Protein AF-A0A117Q278-F1 (afdb_monomer_lite)

Sequence (94 aa):
MGIPQEDRLDYMCRQDMNAIENAVSEIRTAMKNVDKMMPKAWIGKNADNWRTDHEGRMRQLKTLFDSFQAEENRLVEKARQDQAKMDRKAHKGD

Secondary structure (DSSP, 8-state):
-PPPGGGHHHHHHHHHHHHHHHHHHHHHHHHHHHHHHS-TT--SHHHHHHHHHHHHHHHHHHHHHHHHHHHHHHHHHHHHHHHHHHHHHHTT--

Organism: NCBI:txid67386

Radius of gyration: 21.69 Å; chains: 1; bounding box: 49×22×64 Å

pLDDT: mean 80.91, std 10.82, range [43.56, 93.19]

Foldseek 3Di:
DDDPPLCVLLVVLVVVLVVVVVVLVVVVVVLVVVVVPDDPPPDDDVSVVVVVVSVVVVVVSVVVSVVSVVVSVVSSVVSNVVSVVVVVVVVVVD

Structure (mmCIF, N/CA/C/O backbone):
data_AF-A0A117Q278-F1
#
_entry.id   AF-A0A117Q278-F1
#
loop_
_atom_site.group_PDB
_atom_site.id
_atom_site.type_symbol
_atom_site.label_atom_id
_atom_site.label_alt_id
_atom_site.label_comp_id
_atom_site.label_asym_id
_atom_site.label_entity_id
_atom_site.label_seq_id
_atom_site.pdbx_PDB_ins_code
_atom_site.Cartn_x
_atom_site.Cartn_y
_atom_site.Cartn_z
_atom_site.occupancy
_atom_site.B_iso_or_equiv
_atom_site.auth_seq_id
_atom_site.auth_comp_id
_atom_site.auth_asym_id
_atom_site.auth_atom_id
_atom_site.pdbx_PDB_model_num
ATOM 1 N N . MET A 1 1 ? 3.533 -16.045 -29.466 1.00 43.56 1 MET A N 1
ATOM 2 C CA . MET A 1 1 ? 4.338 -14.964 -30.073 1.00 43.56 1 MET A CA 1
ATOM 3 C C . MET A 1 1 ? 5.239 -14.416 -28.982 1.00 43.56 1 MET A C 1
ATOM 5 O O . MET A 1 1 ? 4.723 -14.113 -27.915 1.00 43.56 1 MET A O 1
ATOM 9 N N . GLY A 1 2 ? 6.558 -14.451 -29.183 1.00 52.22 2 GLY A N 1
ATOM 10 C CA . GLY A 1 2 ? 7.540 -14.016 -28.182 1.00 52.22 2 GLY A CA 1
ATOM 11 C C . GLY A 1 2 ? 7.632 -12.493 -28.114 1.00 52.22 2 GLY A C 1
ATOM 12 O O . GLY A 1 2 ? 7.383 -11.823 -29.113 1.00 52.22 2 GLY A O 1
ATOM 13 N N . ILE A 1 3 ? 7.963 -11.966 -26.937 1.00 56.41 3 ILE A N 1
ATOM 14 C CA . ILE A 1 3 ? 8.183 -10.532 -26.720 1.00 56.41 3 ILE A CA 1
ATOM 15 C C . ILE A 1 3 ? 9.395 -10.106 -27.567 1.00 56.41 3 ILE A C 1
ATOM 17 O O . ILE A 1 3 ? 10.432 -10.778 -27.480 1.00 56.41 3 ILE A O 1
ATOM 21 N N . PRO A 1 4 ? 9.287 -9.046 -28.388 1.00 60.34 4 PRO A N 1
ATOM 22 C CA . PRO A 1 4 ? 10.424 -8.486 -29.110 1.00 60.34 4 PRO A CA 1
ATOM 23 C C . PRO A 1 4 ? 11.582 -8.191 -28.150 1.00 60.34 4 PRO A C 1
ATOM 25 O O . PRO A 1 4 ? 11.364 -7.744 -27.025 1.00 60.34 4 PRO A O 1
ATOM 28 N N . GLN A 1 5 ? 12.822 -8.457 -28.569 1.00 60.22 5 GLN A N 1
ATOM 29 C CA . GLN A 1 5 ? 14.000 -8.279 -27.706 1.00 60.22 5 GLN A CA 1
ATOM 30 C C . GLN A 1 5 ? 14.131 -6.830 -27.198 1.00 60.22 5 GLN A C 1
ATOM 32 O O . GLN A 1 5 ? 14.553 -6.625 -26.063 1.00 60.22 5 GLN A O 1
ATOM 37 N N . GLU A 1 6 ? 13.675 -5.877 -28.014 1.00 56.56 6 GLU A N 1
ATOM 38 C CA . GLU A 1 6 ? 13.623 -4.431 -27.765 1.00 56.56 6 GLU A CA 1
ATOM 39 C C . GLU A 1 6 ? 12.678 -4.032 -26.614 1.00 56.56 6 GLU A C 1
ATOM 41 O O . GLU A 1 6 ? 12.879 -2.997 -25.992 1.00 56.56 6 GLU A O 1
ATOM 46 N N . ASP A 1 7 ? 11.703 -4.871 -26.249 1.00 64.88 7 ASP A N 1
ATOM 47 C CA . ASP A 1 7 ? 10.727 -4.568 -25.187 1.00 64.88 7 ASP A CA 1
ATOM 48 C C . ASP A 1 7 ? 10.891 -5.460 -23.951 1.00 64.88 7 ASP A C 1
ATOM 50 O O . ASP A 1 7 ? 10.126 -5.377 -22.986 1.00 64.88 7 ASP A O 1
ATOM 54 N N . ARG A 1 8 ? 11.888 -6.352 -23.949 1.00 73.50 8 ARG A N 1
ATOM 55 C CA . ARG A 1 8 ? 11.988 -7.412 -22.941 1.00 73.50 8 ARG A CA 1
ATOM 56 C C . ARG A 1 8 ? 12.205 -6.870 -21.525 1.00 73.50 8 ARG A C 1
ATOM 58 O O . ARG A 1 8 ? 11.611 -7.401 -20.588 1.00 73.50 8 ARG A O 1
ATOM 65 N N . LEU A 1 9 ? 13.031 -5.834 -21.359 1.00 72.44 9 LEU A N 1
ATOM 66 C CA . LEU A 1 9 ? 13.299 -5.230 -20.045 1.00 72.44 9 LEU A CA 1
ATOM 67 C C . LEU A 1 9 ? 12.105 -4.417 -19.519 1.00 72.44 9 LEU A C 1
ATOM 69 O O . LEU A 1 9 ? 11.793 -4.512 -18.333 1.00 72.44 9 LEU A O 1
ATOM 73 N N . ASP A 1 10 ? 11.409 -3.677 -20.389 1.00 74.81 10 ASP A N 1
ATOM 74 C CA . ASP A 1 10 ? 10.165 -2.964 -20.045 1.00 74.81 10 ASP A CA 1
ATOM 75 C C . ASP A 1 10 ? 9.080 -3.965 -19.616 1.00 74.81 10 ASP A C 1
ATOM 77 O O . ASP A 1 10 ? 8.488 -3.816 -18.547 1.00 74.81 10 ASP A O 1
ATOM 81 N N . TYR A 1 11 ? 8.901 -5.047 -20.381 1.00 77.88 11 TYR A N 1
ATOM 82 C CA . TYR A 1 11 ? 7.939 -6.103 -20.070 1.00 77.88 11 TYR A CA 1
ATOM 83 C C . TYR A 1 11 ? 8.221 -6.785 -18.725 1.00 77.88 11 TYR A C 1
ATOM 85 O O . TYR A 1 11 ? 7.309 -6.935 -17.912 1.00 77.88 11 TYR A O 1
ATOM 93 N N . MET A 1 12 ? 9.471 -7.192 -18.467 1.00 77.62 12 MET A N 1
ATOM 94 C CA . MET A 1 12 ? 9.835 -7.833 -17.196 1.00 77.62 12 MET A CA 1
ATOM 95 C C . MET A 1 12 ? 9.629 -6.881 -16.014 1.00 77.62 12 MET A C 1
ATOM 97 O O . MET A 1 12 ? 9.065 -7.285 -15.002 1.00 77.62 12 MET A O 1
ATOM 101 N N . CYS A 1 13 ? 9.993 -5.604 -16.171 1.00 78.19 13 CYS A N 1
ATOM 102 C CA . CYS A 1 13 ? 9.771 -4.594 -15.142 1.00 78.19 13 CYS A CA 1
ATOM 103 C C . CYS A 1 13 ? 8.275 -4.424 -14.828 1.00 78.19 13 CYS A C 1
ATOM 105 O O . CYS A 1 13 ? 7.890 -4.471 -13.663 1.00 78.19 13 CYS A O 1
ATOM 107 N N . ARG A 1 14 ? 7.412 -4.330 -15.848 1.00 78.50 14 ARG A N 1
ATOM 108 C CA . ARG A 1 14 ? 5.950 -4.274 -15.661 1.00 78.50 14 ARG A CA 1
ATOM 109 C C . ARG A 1 14 ? 5.389 -5.528 -14.996 1.00 78.50 14 ARG A C 1
ATOM 111 O O . ARG A 1 14 ? 4.459 -5.437 -14.201 1.00 78.50 14 ARG A O 1
ATOM 118 N N . GLN A 1 15 ? 5.926 -6.702 -15.318 1.00 84.75 15 GLN A N 1
ATOM 119 C CA . GLN A 1 15 ? 5.492 -7.954 -14.702 1.00 84.75 15 GLN A CA 1
ATOM 120 C C . GLN A 1 15 ? 5.810 -7.984 -13.200 1.00 84.75 15 GLN A C 1
ATOM 122 O O . GLN A 1 15 ? 4.936 -8.334 -12.405 1.00 84.75 15 GLN A O 1
ATOM 127 N N . ASP A 1 16 ? 7.022 -7.584 -12.814 1.00 82.00 16 ASP A N 1
ATOM 128 C CA . ASP A 1 16 ? 7.424 -7.503 -11.406 1.00 82.00 16 ASP A CA 1
ATOM 129 C C . ASP A 1 16 ? 6.599 -6.448 -10.649 1.00 82.00 16 ASP A C 1
ATOM 131 O O . ASP A 1 16 ? 6.155 -6.685 -9.523 1.00 82.00 16 ASP A O 1
ATOM 135 N N . MET A 1 17 ? 6.308 -5.312 -11.288 1.00 81.88 17 MET A N 1
ATOM 136 C CA . MET A 1 17 ? 5.461 -4.270 -10.704 1.00 81.88 17 MET A CA 1
ATOM 137 C C . MET A 1 17 ? 4.012 -4.722 -10.515 1.00 81.88 17 MET A C 1
ATOM 139 O O . MET A 1 17 ? 3.451 -4.513 -9.441 1.00 81.88 17 MET A O 1
ATOM 143 N N . ASN A 1 18 ? 3.438 -5.454 -11.473 1.00 85.62 18 ASN A N 1
ATOM 144 C CA . ASN A 1 18 ? 2.121 -6.079 -11.306 1.00 85.62 18 ASN A CA 1
ATOM 145 C C . ASN A 1 18 ? 2.090 -7.057 -10.116 1.00 85.62 18 ASN A C 1
ATOM 147 O O . ASN A 1 18 ? 1.084 -7.153 -9.411 1.00 85.62 18 ASN A O 1
ATOM 151 N N . ALA A 1 19 ? 3.178 -7.793 -9.862 1.00 88.00 19 ALA A N 1
ATOM 152 C CA . ALA A 1 19 ? 3.262 -8.673 -8.696 1.00 88.00 19 ALA A CA 1
ATOM 153 C C . ALA A 1 19 ? 3.245 -7.875 -7.378 1.00 88.00 19 ALA A C 1
ATOM 155 O O . ALA A 1 19 ? 2.561 -8.267 -6.428 1.00 88.00 19 ALA A O 1
ATOM 156 N N . ILE A 1 20 ? 3.932 -6.729 -7.338 1.00 86.19 20 ILE A N 1
ATOM 157 C CA . ILE A 1 20 ? 3.897 -5.796 -6.203 1.00 86.19 20 ILE A CA 1
ATOM 158 C C . ILE A 1 20 ? 2.485 -5.226 -6.012 1.00 86.19 20 ILE A C 1
ATOM 160 O O . ILE A 1 20 ? 1.977 -5.230 -4.890 1.00 86.19 20 ILE A O 1
ATOM 164 N N . GLU A 1 21 ? 1.817 -4.784 -7.081 1.00 85.94 21 GLU A N 1
ATOM 165 C CA . GLU A 1 21 ? 0.446 -4.261 -7.015 1.00 85.94 21 GLU A CA 1
ATOM 166 C C . GLU A 1 21 ? -0.548 -5.293 -6.460 1.00 85.94 21 GLU A C 1
ATOM 168 O O . GLU A 1 21 ? -1.387 -4.963 -5.613 1.00 85.94 21 GLU A O 1
ATOM 173 N N . ASN A 1 22 ? -0.419 -6.558 -6.869 1.00 88.88 22 ASN A N 1
ATOM 174 C CA . ASN A 1 22 ? -1.230 -7.653 -6.337 1.00 88.88 22 ASN A CA 1
ATOM 175 C C . ASN A 1 22 ? -1.008 -7.842 -4.830 1.00 88.88 22 ASN A C 1
ATOM 177 O O . ASN A 1 22 ? -1.978 -7.866 -4.070 1.00 88.88 22 ASN A O 1
ATOM 181 N N . ALA A 1 23 ? 0.247 -7.881 -4.375 1.00 90.19 23 ALA A N 1
ATOM 182 C CA . ALA A 1 23 ? 0.564 -7.987 -2.950 1.00 90.19 23 ALA A CA 1
ATOM 183 C C . ALA A 1 23 ? 0.009 -6.794 -2.142 1.00 90.19 23 ALA A C 1
ATOM 185 O O . ALA A 1 23 ? -0.552 -6.965 -1.057 1.00 90.19 23 ALA A O 1
ATOM 186 N N . VAL A 1 24 ? 0.087 -5.575 -2.686 1.00 88.94 24 VAL A N 1
ATOM 187 C CA . VAL A 1 24 ? -0.519 -4.375 -2.082 1.00 88.94 24 VAL A CA 1
ATOM 188 C C . VAL A 1 24 ? -2.040 -4.516 -1.961 1.00 88.94 24 VAL A C 1
ATOM 190 O O . VAL A 1 24 ? -2.623 -4.148 -0.935 1.00 88.94 24 VAL A O 1
ATOM 193 N N . SER A 1 25 ? -2.699 -5.052 -2.989 1.00 89.38 25 SER A N 1
ATOM 194 C CA . SER A 1 25 ? -4.144 -5.299 -2.988 1.00 89.38 25 SER A CA 1
ATOM 195 C C . SER A 1 25 ? -4.562 -6.312 -1.915 1.00 89.38 25 SER A C 1
ATOM 197 O O . SER A 1 25 ? -5.539 -6.092 -1.186 1.00 89.38 25 SER A O 1
ATOM 199 N N . GLU A 1 26 ? -3.788 -7.386 -1.748 1.00 92.31 26 GLU A N 1
ATOM 200 C CA . GLU A 1 26 ? -4.000 -8.386 -0.699 1.00 92.31 26 GLU A CA 1
ATOM 201 C C . GLU A 1 26 ? -3.873 -7.772 0.699 1.00 92.31 26 GLU A C 1
ATOM 203 O O . GLU A 1 26 ? -4.764 -7.953 1.535 1.00 92.31 26 GLU A O 1
ATOM 208 N N . ILE A 1 27 ? -2.839 -6.958 0.939 1.00 90.12 27 ILE A N 1
ATOM 209 C CA . ILE A 1 27 ? -2.654 -6.269 2.225 1.00 90.12 27 ILE A CA 1
ATOM 210 C C . ILE A 1 27 ? -3.827 -5.319 2.508 1.00 90.12 27 ILE A C 1
ATOM 212 O O . ILE A 1 27 ? -4.396 -5.343 3.602 1.00 90.12 27 ILE A O 1
ATOM 216 N N . ARG A 1 28 ? -4.259 -4.526 1.517 1.00 88.38 28 ARG A N 1
ATOM 217 C CA . ARG A 1 28 ? -5.433 -3.638 1.646 1.00 88.38 28 ARG A CA 1
ATOM 218 C C . ARG A 1 28 ? -6.708 -4.415 1.980 1.00 88.38 28 ARG A C 1
ATOM 220 O O . ARG A 1 28 ? -7.550 -3.928 2.736 1.00 88.38 28 ARG A O 1
ATOM 227 N N . THR A 1 29 ? -6.863 -5.612 1.426 1.00 91.56 29 THR A N 1
ATOM 228 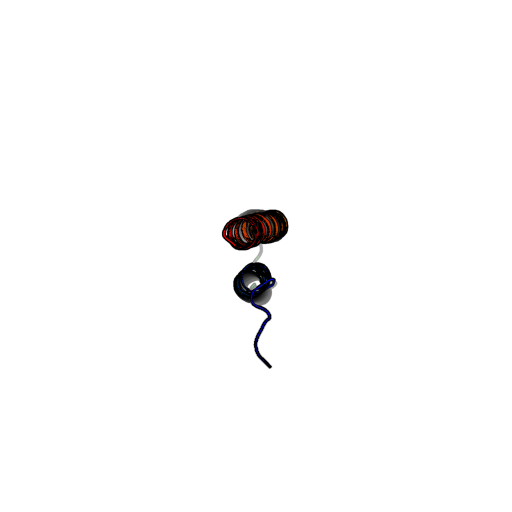C CA . THR A 1 29 ? -8.001 -6.491 1.716 1.00 91.56 29 THR A CA 1
ATOM 229 C C . THR A 1 29 ? -7.933 -7.037 3.140 1.00 91.56 29 THR A C 1
ATOM 231 O O . THR A 1 29 ? -8.930 -6.974 3.862 1.00 91.56 29 THR A O 1
ATOM 234 N N . ALA A 1 30 ? -6.761 -7.500 3.579 1.00 89.81 30 ALA A N 1
ATOM 235 C CA . ALA A 1 30 ? -6.544 -7.963 4.946 1.00 89.81 30 ALA A CA 1
ATOM 236 C C . ALA A 1 30 ? -6.849 -6.861 5.976 1.00 89.81 30 ALA A C 1
ATOM 238 O O . ALA A 1 30 ? -7.566 -7.113 6.943 1.00 89.81 30 ALA A O 1
ATOM 239 N N . MET A 1 31 ? -6.411 -5.623 5.725 1.00 86.25 31 MET A N 1
ATOM 240 C CA . MET A 1 31 ? -6.715 -4.463 6.577 1.00 86.25 31 MET A CA 1
ATOM 241 C C . MET A 1 31 ? -8.226 -4.224 6.714 1.00 86.25 31 MET A C 1
ATOM 243 O O . MET A 1 31 ? -8.742 -4.125 7.824 1.00 86.25 31 MET A O 1
ATOM 247 N N . LYS A 1 32 ? -8.970 -4.225 5.599 1.00 87.19 32 LYS A N 1
ATOM 248 C CA . LYS A 1 32 ? -10.438 -4.082 5.632 1.00 87.19 32 LYS A CA 1
ATOM 249 C C . LYS A 1 32 ? -11.119 -5.195 6.429 1.00 87.19 32 LYS A C 1
ATOM 251 O O . LYS A 1 32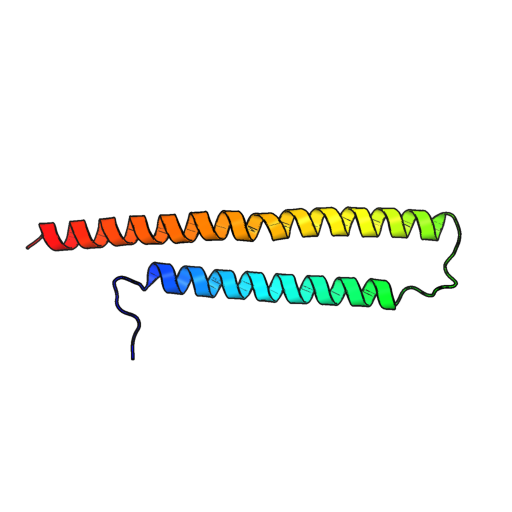 ? -12.189 -4.979 6.992 1.00 87.19 32 LYS A O 1
ATOM 256 N N . ASN A 1 33 ? -10.548 -6.397 6.443 1.00 89.31 33 ASN A N 1
ATOM 257 C CA . ASN A 1 33 ? -11.088 -7.504 7.226 1.00 89.31 33 ASN A CA 1
ATOM 258 C C . ASN A 1 33 ? -10.860 -7.295 8.725 1.00 89.31 33 ASN A C 1
ATOM 260 O O . ASN A 1 33 ? -11.779 -7.560 9.496 1.00 89.31 33 ASN A O 1
ATOM 264 N N . VAL A 1 34 ? -9.706 -6.754 9.128 1.00 84.62 34 VAL A N 1
ATOM 265 C CA . VAL A 1 34 ? -9.458 -6.345 10.521 1.00 84.62 34 VAL A CA 1
ATOM 266 C C . VAL A 1 34 ? -10.499 -5.315 10.964 1.00 84.62 34 VAL A C 1
ATOM 268 O O . VAL A 1 34 ? -11.151 -5.520 11.985 1.00 84.62 34 VAL A O 1
ATOM 271 N N . ASP A 1 35 ? -10.756 -4.285 10.151 1.00 82.75 35 ASP A N 1
ATOM 272 C CA . ASP A 1 35 ? -11.781 -3.272 10.450 1.00 82.75 35 ASP A CA 1
ATOM 273 C C . ASP A 1 35 ? -13.184 -3.876 10.618 1.00 82.75 35 ASP A C 1
ATOM 275 O O . ASP A 1 35 ? -13.957 -3.447 11.473 1.00 82.75 35 ASP A O 1
ATOM 279 N N . LYS A 1 36 ? -13.528 -4.897 9.825 1.00 85.69 36 LYS A N 1
ATOM 280 C CA . LYS A 1 36 ? -14.820 -5.598 9.927 1.00 85.69 36 LYS A CA 1
ATOM 281 C C . LYS A 1 36 ? -14.927 -6.496 11.158 1.00 85.69 36 LYS A C 1
ATOM 283 O O . LYS A 1 36 ? -16.035 -6.714 11.641 1.00 85.69 36 LYS A O 1
ATOM 288 N N . MET A 1 37 ? -13.809 -7.045 11.632 1.00 83.25 37 MET A N 1
ATOM 289 C CA . MET A 1 37 ? -13.769 -7.902 12.821 1.00 83.25 37 MET A CA 1
ATOM 290 C C . MET A 1 37 ? -13.937 -7.106 14.116 1.00 83.25 37 MET A C 1
ATOM 292 O O . MET A 1 37 ? -14.235 -7.692 15.155 1.00 83.25 37 MET A O 1
ATOM 296 N N . MET A 1 38 ? -13.781 -5.784 14.060 1.00 77.38 38 MET A N 1
ATOM 297 C CA . MET A 1 38 ? -13.933 -4.908 15.211 1.00 77.38 38 MET A CA 1
ATOM 298 C C . MET A 1 38 ? -15.395 -4.867 15.671 1.00 77.38 38 MET A C 1
ATOM 300 O O . MET A 1 38 ? -16.262 -4.354 14.953 1.00 77.38 38 MET A O 1
ATOM 304 N N . PRO A 1 39 ? -15.710 -5.375 16.876 1.00 76.38 39 PRO A N 1
ATOM 305 C CA . PRO A 1 39 ? -17.071 -5.322 17.367 1.00 76.38 39 PRO A CA 1
ATOM 306 C C . PRO A 1 39 ? -17.462 -3.863 17.607 1.00 76.38 39 PRO A C 1
ATOM 308 O O . PRO A 1 39 ? -16.737 -3.109 18.255 1.00 76.38 39 PRO A O 1
ATOM 311 N N . LYS A 1 40 ? -18.659 -3.474 17.150 1.00 71.62 40 LYS A N 1
ATOM 312 C CA . LYS A 1 40 ? -19.219 -2.123 17.369 1.00 71.62 40 LYS A CA 1
ATOM 313 C C . LYS A 1 40 ? -19.330 -1.742 18.853 1.00 71.62 40 LYS A C 1
ATOM 315 O O . LYS A 1 40 ? -19.477 -0.569 19.171 1.00 71.62 40 LYS A O 1
ATOM 320 N N . ALA A 1 41 ? -19.282 -2.735 19.740 1.00 66.81 41 ALA A N 1
ATOM 321 C CA . ALA A 1 41 ? -19.351 -2.579 21.186 1.00 66.81 41 ALA A CA 1
ATOM 322 C C . ALA A 1 41 ? -17.983 -2.358 21.859 1.00 66.81 41 ALA A C 1
ATOM 324 O O . ALA A 1 41 ? -17.951 -2.106 23.061 1.00 66.81 41 ALA A O 1
ATOM 325 N N . TRP A 1 42 ? -16.856 -2.449 21.136 1.00 82.19 42 TRP A N 1
ATOM 326 C CA . TRP A 1 42 ? -15.558 -2.117 21.724 1.00 82.19 42 TRP A CA 1
ATOM 327 C C . TRP A 1 42 ? -15.400 -0.597 21.796 1.00 82.19 42 TRP A C 1
ATOM 329 O O . TRP A 1 42 ? -15.112 0.067 20.801 1.00 82.19 42 TRP A O 1
ATOM 339 N N . ILE A 1 43 ? -15.660 -0.058 22.986 1.00 82.88 43 ILE A N 1
ATOM 340 C CA . ILE A 1 43 ? -15.715 1.378 23.271 1.00 82.88 43 ILE A CA 1
ATOM 341 C C . ILE A 1 43 ? -14.836 1.738 24.475 1.00 82.88 43 ILE A C 1
ATOM 343 O O . ILE A 1 43 ? -14.563 0.902 25.338 1.00 82.88 43 ILE A O 1
ATOM 347 N N . GLY A 1 44 ? -14.420 3.003 24.541 1.00 90.06 44 GLY A N 1
ATOM 348 C CA . GLY A 1 44 ? -13.600 3.557 25.618 1.00 90.06 44 GLY A CA 1
ATOM 349 C C . GLY A 1 44 ? -12.128 3.722 25.238 1.00 90.06 44 GLY A C 1
ATOM 350 O O . GLY A 1 44 ? -11.688 3.312 24.167 1.00 90.06 44 GLY A O 1
ATOM 351 N N . LYS A 1 45 ? -11.344 4.293 26.160 1.00 93.19 45 LYS A N 1
ATOM 352 C CA . LYS A 1 45 ? -9.972 4.773 25.910 1.00 93.19 45 LYS A CA 1
ATOM 353 C C . LYS A 1 45 ? -9.046 3.751 25.237 1.00 93.19 45 LYS A C 1
ATOM 355 O O . LYS A 1 45 ? -8.253 4.115 24.379 1.00 93.19 45 LYS A O 1
ATOM 360 N N . ASN A 1 46 ? -9.142 2.472 25.601 1.00 89.44 46 ASN A N 1
ATOM 361 C CA . ASN A 1 46 ? -8.311 1.427 24.994 1.00 89.44 46 ASN A CA 1
ATOM 362 C C . ASN A 1 46 ? -8.693 1.150 23.532 1.00 89.44 46 ASN A C 1
ATOM 364 O O . ASN A 1 46 ? -7.808 0.911 22.715 1.00 89.44 46 ASN A O 1
ATOM 368 N N . ALA A 1 47 ? -9.987 1.208 23.205 1.00 88.00 47 ALA A N 1
ATOM 369 C CA . ALA A 1 47 ? -10.471 1.072 21.835 1.00 88.00 47 ALA A CA 1
ATOM 370 C C . ALA A 1 47 ? -10.045 2.276 20.982 1.00 88.00 47 ALA A C 1
ATOM 372 O O . ALA A 1 47 ? -9.590 2.098 19.854 1.00 88.00 47 ALA A O 1
ATOM 373 N N . ASP A 1 48 ? -10.122 3.486 21.542 1.00 89.12 48 ASP A N 1
ATOM 374 C CA . ASP A 1 48 ? -9.705 4.716 20.858 1.00 89.12 48 ASP A CA 1
ATOM 375 C C . ASP A 1 48 ? -8.193 4.741 20.593 1.00 89.12 48 ASP A C 1
ATOM 377 O O . ASP A 1 48 ? -7.758 5.070 19.487 1.00 89.12 48 ASP A O 1
ATOM 381 N N . ASN A 1 49 ? -7.387 4.328 21.579 1.00 92.12 49 ASN A N 1
ATOM 382 C CA . ASN A 1 49 ? -5.937 4.192 21.427 1.00 92.12 49 ASN A CA 1
ATOM 383 C C . ASN A 1 49 ? -5.590 3.174 20.339 1.00 92.12 49 ASN A C 1
ATOM 385 O O . ASN A 1 49 ? -4.798 3.470 19.449 1.00 92.12 49 ASN A O 1
ATOM 389 N N . TRP A 1 50 ? -6.214 1.992 20.374 1.00 90.25 50 TRP A N 1
ATOM 390 C CA . TRP A 1 50 ? -5.986 0.981 19.347 1.00 90.25 50 TRP A CA 1
ATOM 391 C C . TRP A 1 50 ? -6.388 1.481 17.959 1.00 90.25 50 TRP A C 1
ATOM 393 O O . TRP A 1 50 ? -5.635 1.284 17.009 1.00 90.25 50 TRP A O 1
ATOM 403 N N . ARG A 1 51 ? -7.538 2.161 17.830 1.00 88.19 51 ARG A N 1
ATOM 404 C CA . ARG A 1 51 ? -7.995 2.716 16.548 1.00 88.19 51 ARG A CA 1
ATOM 405 C C . ARG A 1 51 ? -7.004 3.747 16.018 1.00 88.19 51 ARG A C 1
ATOM 407 O O . ARG A 1 51 ? -6.654 3.693 14.845 1.00 88.19 51 ARG A O 1
ATOM 414 N N . THR A 1 52 ? -6.509 4.625 16.886 1.00 91.25 52 THR A N 1
ATOM 415 C CA . THR A 1 52 ? -5.493 5.629 16.537 1.00 91.25 52 THR A CA 1
ATOM 416 C C . THR A 1 52 ? -4.203 4.969 16.045 1.00 91.25 52 THR A C 1
ATOM 418 O O . THR A 1 52 ? -3.685 5.333 14.989 1.00 91.25 52 THR A O 1
ATOM 421 N N . ASP A 1 53 ? -3.708 3.957 16.760 1.00 91.12 53 ASP A N 1
ATOM 422 C CA . ASP A 1 53 ? -2.511 3.206 16.368 1.00 91.12 53 ASP A CA 1
ATOM 423 C C . ASP A 1 53 ? -2.714 2.458 15.043 1.00 91.12 53 ASP A C 1
ATOM 425 O O . ASP A 1 53 ? -1.834 2.466 14.176 1.00 91.12 53 ASP A O 1
ATOM 429 N N . HIS A 1 54 ? -3.877 1.827 14.869 1.00 88.88 54 HIS A N 1
ATOM 430 C CA . HIS A 1 54 ? -4.258 1.125 13.648 1.00 88.88 54 HIS A CA 1
ATOM 431 C C . HIS A 1 54 ? -4.292 2.082 12.450 1.00 88.88 54 HIS A C 1
ATOM 433 O O . HIS A 1 54 ? -3.613 1.844 11.451 1.00 88.88 54 HIS A O 1
ATOM 439 N N . GLU A 1 55 ? -4.993 3.212 12.569 1.00 88.12 55 GLU A N 1
ATOM 440 C CA . GLU A 1 55 ? -5.055 4.255 11.539 1.00 88.12 55 GLU A CA 1
ATOM 441 C C . GLU A 1 55 ? -3.671 4.842 11.224 1.00 88.12 55 GLU A C 1
ATOM 443 O O . GLU A 1 55 ? -3.342 5.073 10.056 1.00 88.12 55 GLU A O 1
ATOM 448 N N . GLY A 1 56 ? -2.828 5.037 12.242 1.00 92.06 56 GLY A N 1
ATOM 449 C CA . GLY A 1 56 ? -1.450 5.497 12.083 1.00 92.06 56 GLY A CA 1
ATOM 450 C C . GLY A 1 56 ? -0.606 4.532 11.247 1.00 92.06 56 GLY A C 1
ATOM 451 O O . GLY A 1 56 ? 0.021 4.942 10.266 1.00 92.06 56 GLY A O 1
ATOM 452 N N . ARG A 1 57 ? -0.637 3.236 11.578 1.00 90.69 57 ARG A N 1
ATOM 453 C CA . ARG A 1 57 ? 0.063 2.184 10.817 1.00 90.69 57 ARG A CA 1
ATOM 454 C C . ARG A 1 57 ? -0.492 2.047 9.400 1.00 90.69 57 ARG A C 1
ATOM 456 O O . ARG A 1 57 ? 0.271 1.915 8.445 1.00 90.69 57 ARG A O 1
ATOM 463 N N . MET A 1 58 ? -1.811 2.137 9.247 1.00 87.38 58 MET A N 1
ATOM 464 C CA . MET A 1 58 ? -2.493 2.118 7.951 1.00 87.38 58 MET A CA 1
ATOM 465 C C . MET A 1 58 ? -2.046 3.284 7.065 1.00 87.38 58 MET A C 1
ATOM 467 O O . MET A 1 58 ? -1.803 3.094 5.873 1.00 87.38 58 MET A O 1
ATOM 471 N N . ARG A 1 59 ? -1.889 4.485 7.633 1.00 90.25 59 ARG A N 1
ATOM 472 C CA . ARG A 1 59 ? -1.384 5.652 6.902 1.00 90.25 59 ARG A CA 1
ATOM 473 C C . ARG A 1 59 ? 0.061 5.450 6.445 1.00 90.25 59 ARG A C 1
ATOM 475 O O . ARG A 1 59 ? 0.362 5.761 5.300 1.00 90.25 59 ARG A O 1
ATOM 482 N N . GLN A 1 60 ? 0.926 4.893 7.293 1.00 92.12 60 GLN A N 1
ATOM 483 C CA . GLN A 1 60 ? 2.316 4.587 6.925 1.00 92.12 60 GLN A CA 1
ATOM 484 C C . GLN A 1 60 ? 2.398 3.571 5.779 1.00 92.12 60 GLN A C 1
ATOM 486 O O . GLN A 1 60 ? 3.137 3.790 4.822 1.00 92.12 60 GLN A O 1
ATOM 491 N N . LEU A 1 61 ? 1.600 2.498 5.837 1.00 89.75 61 LEU A N 1
ATOM 492 C CA . LEU A 1 61 ? 1.523 1.516 4.753 1.00 89.75 61 LEU A CA 1
ATOM 493 C C . LEU A 1 61 ? 0.999 2.134 3.460 1.00 89.75 61 LEU A C 1
ATOM 495 O O . LEU A 1 61 ? 1.551 1.874 2.398 1.00 89.75 61 LEU A O 1
ATOM 499 N N . LYS A 1 62 ? -0.018 2.999 3.539 1.00 87.31 62 LYS A N 1
ATOM 500 C CA . LYS A 1 62 ? -0.506 3.725 2.364 1.00 87.31 62 LYS A CA 1
ATOM 501 C C . LYS A 1 62 ? 0.605 4.567 1.728 1.00 87.31 62 LYS A C 1
ATOM 503 O O . LYS A 1 62 ? 0.814 4.450 0.530 1.00 87.31 62 LYS A O 1
ATOM 508 N N . THR A 1 63 ? 1.347 5.339 2.522 1.00 90.19 63 THR A N 1
ATOM 509 C CA . THR A 1 63 ? 2.480 6.134 2.025 1.00 90.19 63 THR A CA 1
ATOM 510 C C . THR A 1 63 ? 3.556 5.263 1.371 1.00 90.19 63 THR A C 1
ATOM 512 O O . THR A 1 63 ? 4.113 5.652 0.348 1.00 90.19 63 THR A O 1
ATOM 515 N N . LEU A 1 64 ? 3.842 4.083 1.932 1.00 89.69 64 LEU A N 1
ATOM 516 C CA . LEU A 1 64 ? 4.764 3.123 1.322 1.00 89.69 64 LEU A CA 1
ATOM 517 C C . LEU A 1 64 ? 4.235 2.616 -0.025 1.00 89.69 64 LEU A C 1
ATOM 519 O O . LEU A 1 64 ? 4.978 2.579 -0.993 1.00 89.69 64 LEU A O 1
ATOM 523 N N . PHE A 1 65 ? 2.956 2.257 -0.110 1.00 87.81 65 PHE A N 1
ATOM 524 C CA . PHE A 1 65 ? 2.365 1.770 -1.359 1.00 87.81 65 PHE A CA 1
ATOM 525 C C . PHE A 1 65 ? 2.330 2.845 -2.443 1.00 87.81 65 PHE A C 1
ATOM 527 O O . PHE A 1 65 ? 2.600 2.552 -3.604 1.00 87.81 65 PHE A O 1
ATOM 534 N N . ASP A 1 66 ? 2.049 4.091 -2.066 1.00 85.75 66 ASP A N 1
ATOM 535 C CA . ASP A 1 66 ? 2.033 5.219 -2.996 1.00 85.75 66 ASP A CA 1
ATOM 536 C C . ASP A 1 66 ? 3.443 5.503 -3.568 1.00 85.75 66 ASP A C 1
ATOM 538 O O . ASP A 1 66 ? 3.564 6.021 -4.679 1.00 85.75 66 ASP A O 1
ATOM 542 N N . SER A 1 67 ? 4.522 5.119 -2.866 1.00 87.50 67 SER A N 1
ATOM 543 C CA . SER A 1 67 ? 5.893 5.266 -3.378 1.00 87.50 67 SER A CA 1
ATOM 544 C C . SER A 1 67 ? 6.244 4.253 -4.473 1.00 87.50 67 SER A C 1
ATOM 546 O O . SER A 1 67 ? 7.078 4.551 -5.329 1.00 87.50 67 SER A O 1
ATOM 548 N N . PHE A 1 68 ? 5.582 3.091 -4.505 1.00 83.75 68 PHE A N 1
ATOM 549 C CA . PHE A 1 68 ? 5.860 2.051 -5.498 1.00 83.75 68 PHE A CA 1
ATOM 550 C C . PHE A 1 68 ? 5.495 2.485 -6.915 1.00 83.75 68 PHE A C 1
ATOM 552 O O . PHE A 1 68 ? 6.260 2.209 -7.830 1.00 83.75 68 PHE A O 1
ATOM 559 N N . GLN A 1 69 ? 4.402 3.230 -7.105 1.00 76.94 69 GLN A N 1
ATOM 560 C CA . GLN A 1 69 ? 4.042 3.744 -8.433 1.00 76.94 69 GLN A CA 1
ATOM 561 C C . GLN A 1 69 ? 5.062 4.775 -8.945 1.00 76.94 69 GLN A C 1
ATOM 563 O O . GLN A 1 69 ? 5.373 4.841 -10.135 1.00 76.94 69 GLN A O 1
ATOM 568 N N . ALA A 1 70 ? 5.590 5.610 -8.046 1.00 79.31 70 ALA A N 1
ATOM 569 C CA . ALA A 1 70 ? 6.626 6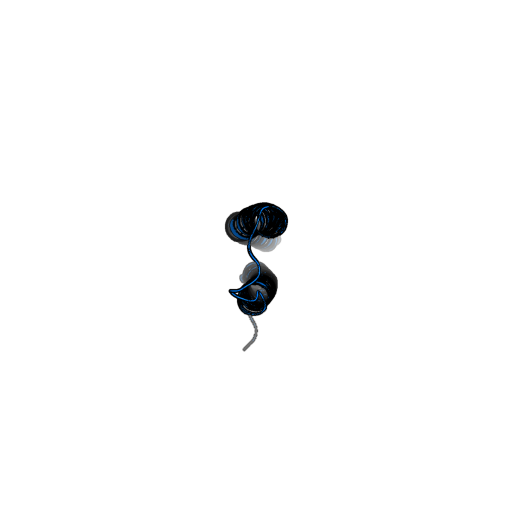.570 -8.408 1.00 79.31 70 ALA A CA 1
ATOM 570 C C . ALA A 1 70 ? 7.931 5.854 -8.795 1.00 79.31 70 ALA A C 1
ATOM 572 O O . ALA A 1 70 ? 8.557 6.218 -9.792 1.00 79.31 70 ALA A O 1
ATOM 573 N N . GLU A 1 71 ? 8.313 4.814 -8.047 1.00 82.00 71 GLU A N 1
ATOM 574 C CA . GLU A 1 71 ? 9.511 4.027 -8.350 1.00 82.00 71 GLU A CA 1
ATOM 575 C C . GLU A 1 71 ? 9.328 3.158 -9.605 1.00 82.00 71 GLU A C 1
ATOM 577 O O . GLU A 1 71 ? 10.264 3.054 -10.391 1.00 82.00 71 GLU A O 1
ATOM 582 N N . GLU A 1 72 ? 8.132 2.626 -9.874 1.00 79.88 72 GLU A N 1
ATOM 583 C CA . GLU A 1 72 ? 7.802 1.923 -11.122 1.00 79.88 72 GLU A CA 1
ATOM 584 C C . GLU A 1 72 ? 8.105 2.781 -12.342 1.00 79.88 72 GLU A C 1
ATOM 586 O O . GLU A 1 72 ? 8.872 2.373 -13.211 1.00 79.88 72 GLU A O 1
ATOM 591 N N . ASN A 1 73 ? 7.547 3.993 -12.394 1.00 78.94 73 ASN A N 1
ATOM 592 C CA . ASN A 1 73 ? 7.753 4.888 -13.530 1.00 78.94 73 ASN A CA 1
ATOM 593 C C . ASN A 1 73 ? 9.245 5.177 -13.741 1.00 78.94 73 ASN A C 1
ATOM 595 O O . ASN A 1 73 ? 9.722 5.229 -14.875 1.00 78.94 73 ASN A O 1
ATOM 599 N N . ARG A 1 74 ? 9.999 5.313 -12.643 1.00 83.81 74 ARG A N 1
ATOM 600 C CA . ARG A 1 74 ? 11.448 5.522 -12.677 1.00 83.81 74 ARG A CA 1
ATOM 601 C C . ARG A 1 74 ? 12.200 4.297 -13.200 1.00 83.81 74 ARG A C 1
ATOM 603 O O . ARG A 1 74 ? 13.126 4.449 -13.995 1.00 83.81 74 ARG A O 1
ATOM 610 N N . LEU A 1 75 ? 11.829 3.099 -12.751 1.00 82.38 75 LEU A N 1
ATOM 611 C CA . LEU A 1 75 ? 12.467 1.841 -13.141 1.00 82.38 75 LEU A CA 1
ATOM 612 C C . LEU A 1 75 ? 12.154 1.470 -14.591 1.00 82.38 75 LEU A C 1
ATOM 614 O O . LEU A 1 75 ? 13.069 1.087 -15.318 1.00 82.38 75 LEU A O 1
ATOM 618 N N . VAL A 1 76 ? 10.911 1.661 -15.031 1.00 80.75 76 VAL A N 1
ATOM 619 C CA . VAL A 1 76 ? 10.481 1.456 -16.419 1.00 80.75 76 VAL A CA 1
ATOM 620 C C . VAL A 1 76 ? 11.237 2.395 -17.359 1.00 80.75 76 VAL A C 1
ATOM 622 O O . VAL A 1 76 ? 11.801 1.948 -18.357 1.00 80.75 76 VAL A O 1
ATOM 625 N N . GLU A 1 77 ? 11.331 3.685 -17.026 1.00 83.94 77 GLU A N 1
ATOM 626 C CA . GLU A 1 77 ? 12.087 4.645 -17.839 1.00 83.94 77 GLU A CA 1
ATOM 627 C C . GLU A 1 77 ? 13.582 4.298 -17.886 1.00 83.94 77 GLU A C 1
ATOM 629 O O . GLU A 1 77 ? 14.206 4.323 -18.948 1.00 83.94 77 GLU A O 1
ATOM 634 N N . LYS A 1 78 ? 14.162 3.887 -16.753 1.00 82.88 78 LYS A N 1
ATOM 635 C CA . LYS A 1 78 ? 15.549 3.417 -16.715 1.00 82.88 78 LYS A CA 1
ATOM 636 C C . LYS A 1 78 ? 15.755 2.173 -17.590 1.00 82.88 78 LYS A C 1
ATOM 638 O O . LYS A 1 78 ? 16.727 2.125 -18.340 1.00 82.88 78 LYS A O 1
ATOM 643 N N . ALA A 1 79 ? 14.842 1.203 -17.533 1.00 80.88 79 ALA A N 1
ATOM 644 C CA . ALA A 1 79 ? 14.893 -0.008 -18.350 1.00 80.88 79 ALA A CA 1
ATOM 645 C C . ALA A 1 79 ? 14.859 0.320 -19.852 1.00 80.88 79 ALA A C 1
ATOM 647 O O . ALA A 1 79 ? 15.662 -0.221 -20.612 1.00 80.88 79 ALA A O 1
ATOM 648 N N . ARG A 1 80 ? 14.009 1.269 -20.269 1.00 81.94 80 ARG A N 1
ATOM 649 C CA . ARG A 1 80 ? 13.952 1.769 -21.655 1.00 81.94 80 ARG A CA 1
ATOM 650 C C . ARG A 1 80 ? 15.260 2.415 -22.095 1.00 81.94 80 ARG A C 1
ATOM 652 O O . ARG A 1 80 ? 15.760 2.136 -23.183 1.00 81.94 80 ARG A O 1
ATOM 659 N N . GLN A 1 81 ? 15.841 3.264 -21.251 1.00 84.44 81 GLN A N 1
ATOM 660 C CA . GLN A 1 81 ? 17.112 3.923 -21.555 1.00 84.44 81 GLN A CA 1
ATOM 661 C C . GLN A 1 81 ? 18.273 2.931 -21.654 1.00 84.44 81 GLN A C 1
ATOM 663 O O . GLN A 1 81 ? 19.139 3.084 -22.517 1.00 84.44 81 GLN A O 1
ATOM 668 N N . ASP A 1 82 ? 18.314 1.931 -20.776 1.00 81.81 82 ASP A N 1
ATOM 669 C CA . ASP A 1 82 ? 19.368 0.920 -20.782 1.00 81.81 82 ASP A CA 1
ATOM 670 C C . ASP A 1 82 ? 19.239 -0.014 -21.993 1.00 81.81 82 ASP A C 1
ATOM 672 O O . ASP A 1 82 ? 20.252 -0.301 -22.635 1.00 81.81 82 ASP A O 1
ATOM 676 N N . GLN A 1 83 ? 18.017 -0.367 -22.399 1.00 79.25 83 GLN A 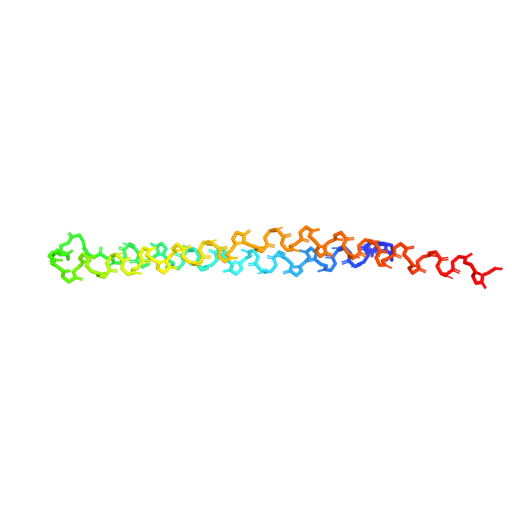N 1
ATOM 677 C CA . GLN A 1 83 ? 17.762 -1.077 -23.654 1.00 79.25 83 GLN A CA 1
ATOM 678 C C . GLN A 1 83 ? 18.235 -0.270 -24.872 1.00 79.25 83 GLN A C 1
ATOM 680 O O . GLN A 1 83 ? 19.077 -0.745 -25.632 1.00 79.25 83 GLN A O 1
ATOM 685 N N . ALA A 1 8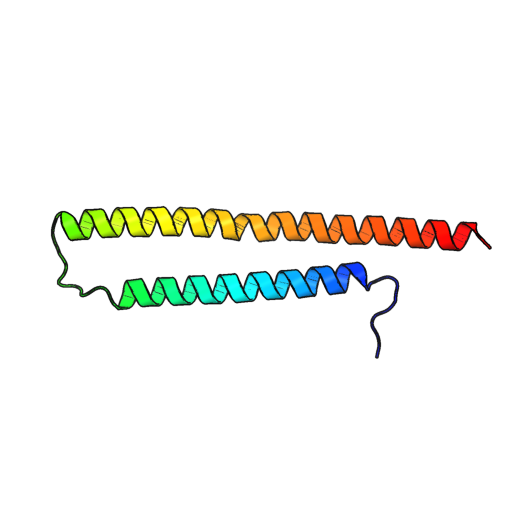4 ? 17.845 1.005 -24.980 1.00 82.00 84 ALA A N 1
ATOM 686 C CA . ALA A 1 84 ? 18.275 1.872 -26.079 1.00 82.00 84 ALA A CA 1
ATOM 687 C C . ALA A 1 84 ? 19.808 2.039 -26.161 1.00 82.00 84 ALA A C 1
ATOM 689 O O . ALA A 1 84 ? 20.369 2.228 -27.244 1.00 82.00 84 ALA A O 1
ATOM 690 N N . LYS A 1 85 ? 20.521 1.984 -25.025 1.00 83.62 85 LYS A N 1
ATOM 691 C CA . LYS A 1 85 ? 21.996 1.972 -25.008 1.00 83.62 85 LYS A CA 1
ATOM 692 C C . LYS A 1 85 ? 22.565 0.656 -25.536 1.00 83.62 85 LYS A C 1
ATOM 694 O O . LYS A 1 85 ? 23.567 0.701 -26.250 1.00 83.62 85 LYS A O 1
ATOM 699 N N . MET A 1 86 ? 21.974 -0.485 -25.175 1.00 79.00 86 MET A N 1
ATOM 700 C CA . MET A 1 86 ? 22.399 -1.794 -25.681 1.00 79.00 86 MET A CA 1
ATOM 701 C C . MET A 1 86 ? 22.215 -1.878 -27.196 1.00 79.00 86 MET A C 1
ATOM 703 O O . MET A 1 86 ? 23.169 -2.225 -27.892 1.00 79.00 86 MET A O 1
ATOM 707 N N . ASP A 1 87 ? 21.062 -1.446 -27.707 1.00 76.75 87 ASP A N 1
ATOM 708 C CA . ASP A 1 87 ? 20.749 -1.488 -29.139 1.00 76.75 87 ASP A CA 1
ATOM 709 C C . ASP A 1 87 ? 21.708 -0.592 -29.940 1.00 76.75 87 ASP A C 1
ATOM 711 O O . ASP A 1 87 ? 22.294 -1.005 -30.941 1.00 76.75 87 ASP A O 1
ATOM 715 N N . ARG A 1 88 ? 21.995 0.621 -29.441 1.00 76.44 88 ARG A N 1
ATOM 716 C CA . ARG A 1 88 ? 23.003 1.518 -30.043 1.00 76.44 88 ARG A CA 1
ATOM 717 C C . ARG A 1 88 ? 24.411 0.927 -30.058 1.00 76.44 88 ARG A C 1
ATOM 719 O O . ARG A 1 88 ? 25.194 1.265 -30.944 1.00 76.44 88 ARG A O 1
ATOM 726 N N . LYS A 1 89 ? 24.772 0.122 -29.055 1.00 74.75 89 LYS A N 1
ATOM 727 C CA . LYS A 1 89 ? 26.085 -0.528 -28.986 1.00 74.75 89 LYS A CA 1
ATOM 728 C C . LYS A 1 89 ? 26.165 -1.707 -29.955 1.00 74.75 89 LYS A C 1
ATOM 730 O O . LYS A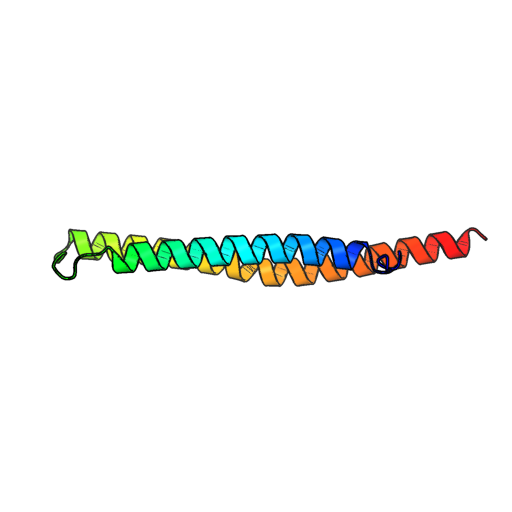 1 89 ? 27.206 -1.869 -30.580 1.00 74.75 89 LYS A O 1
ATOM 735 N N . ALA A 1 90 ? 25.083 -2.471 -30.103 1.00 70.38 90 ALA A N 1
ATOM 736 C CA . ALA A 1 90 ? 24.985 -3.550 -31.082 1.00 70.38 90 ALA A CA 1
ATOM 737 C C . ALA A 1 90 ? 25.113 -3.014 -32.519 1.00 70.38 90 ALA A C 1
ATOM 739 O O . ALA A 1 90 ? 25.955 -3.487 -33.269 1.00 70.38 90 ALA A O 1
ATOM 740 N N . HIS A 1 91 ? 24.400 -1.936 -32.860 1.00 62.31 91 HIS A N 1
ATOM 741 C CA . HIS A 1 91 ? 24.433 -1.340 -34.204 1.00 62.31 91 HIS A CA 1
ATOM 742 C C . HIS A 1 91 ? 25.720 -0.585 -34.578 1.00 62.31 91 HIS A C 1
ATOM 744 O O . HIS A 1 91 ? 25.883 -0.205 -35.731 1.00 62.31 91 HIS A O 1
ATOM 750 N N . LYS A 1 92 ? 26.623 -0.315 -33.627 1.00 59.62 92 LYS A N 1
ATOM 751 C CA . LYS A 1 92 ? 27.946 0.283 -33.903 1.00 59.62 92 LYS A CA 1
ATOM 752 C C . LYS A 1 92 ? 29.064 -0.757 -34.054 1.00 59.62 92 LYS A C 1
ATOM 754 O O . LYS A 1 92 ? 30.212 -0.363 -34.250 1.00 59.62 92 LYS A O 1
ATOM 759 N N . GLY A 1 93 ? 28.752 -2.037 -33.852 1.00 53.38 93 GLY A N 1
ATOM 760 C CA . GLY A 1 93 ? 29.700 -3.149 -33.943 1.00 53.38 93 GLY A CA 1
ATOM 761 C C . GLY A 1 93 ? 29.691 -3.893 -35.281 1.00 53.38 93 GLY A C 1
ATOM 762 O O . GLY A 1 93 ? 30.556 -4.748 -35.457 1.00 53.38 93 GLY A O 1
ATOM 763 N N . ASP A 1 94 ? 28.758 -3.557 -36.178 1.00 46.72 94 ASP A N 1
ATOM 764 C CA . ASP A 1 94 ? 28.681 -4.003 -37.580 1.00 46.72 94 ASP A CA 1
ATOM 765 C C . ASP A 1 94 ? 29.219 -2.910 -38.523 1.00 46.72 94 ASP A C 1
ATOM 767 O O . ASP A 1 94 ? 29.790 -3.266 -39.580 1.00 46.72 94 ASP A O 1
#